Protein AF-A0A3S3EJS7-F1 (afdb_monomer_lite)

Foldseek 3Di:
DDPLLVQLVVCVVVLNLVSSCVSQVPPDQLSSLQSPLSSCVSVVNLVSSLVSLVSSLVRDDPVPVVSNVVSVVVNVVSCVVVVNPD

Structure (mmCIF, N/CA/C/O backbone):
data_AF-A0A3S3EJS7-F1
#
_entry.id   AF-A0A3S3EJS7-F1
#
loop_
_atom_site.group_PDB
_atom_site.id
_atom_site.type_symbol
_atom_site.label_atom_id
_atom_site.label_alt_id
_atom_site.label_comp_id
_atom_site.label_asym_id
_atom_site.label_entity_id
_atom_site.label_seq_id
_atom_site.pdbx_PDB_ins_code
_atom_site.Cartn_x
_atom_site.Cartn_y
_atom_site.Cartn_z
_atom_site.occupancy
_atom_site.B_iso_or_equiv
_atom_site.auth_seq_id
_atom_site.auth_comp_id
_atom_site.auth_asym_id
_atom_site.auth_atom_id
_atom_site.pdbx_PDB_model_num
ATOM 1 N N . MET A 1 1 ? 13.059 3.233 -16.520 1.00 61.97 1 MET A N 1
ATOM 2 C CA . MET A 1 1 ? 11.908 3.343 -15.596 1.00 61.97 1 MET A CA 1
ATOM 3 C C . MET A 1 1 ? 11.293 1.960 -15.452 1.00 61.97 1 MET A C 1
ATOM 5 O O . MET A 1 1 ? 11.126 1.308 -16.475 1.00 61.97 1 MET A O 1
ATOM 9 N N . ASP A 1 2 ? 11.037 1.481 -14.232 1.00 86.44 2 ASP A N 1
ATOM 10 C CA . ASP A 1 2 ? 10.541 0.113 -14.015 1.00 86.44 2 ASP A CA 1
ATOM 11 C C . ASP A 1 2 ? 9.091 -0.023 -14.519 1.00 86.44 2 ASP A C 1
ATOM 13 O O . ASP A 1 2 ? 8.156 0.579 -13.984 1.00 86.44 2 ASP A O 1
ATOM 17 N N . SER A 1 3 ? 8.916 -0.779 -15.604 1.00 91.62 3 SER A N 1
ATOM 18 C CA . SER A 1 3 ? 7.638 -0.923 -16.304 1.00 91.62 3 SER A CA 1
ATOM 19 C C . SER A 1 3 ? 6.576 -1.623 -15.455 1.00 91.62 3 SER A C 1
ATOM 21 O O . SER A 1 3 ? 5.392 -1.293 -15.578 1.00 91.62 3 SER A O 1
ATOM 23 N N . LEU A 1 4 ? 6.982 -2.535 -14.564 1.00 94.81 4 LEU A N 1
ATOM 24 C CA . LEU A 1 4 ? 6.073 -3.275 -13.691 1.00 94.81 4 LEU A CA 1
ATOM 25 C C . LEU A 1 4 ? 5.526 -2.384 -12.579 1.00 94.81 4 LEU A C 1
ATOM 27 O O . LEU A 1 4 ? 4.322 -2.416 -12.323 1.00 94.81 4 LEU A O 1
ATOM 31 N N . ILE A 1 5 ? 6.374 -1.543 -11.980 1.00 95.94 5 ILE A N 1
ATOM 32 C CA . ILE A 1 5 ? 5.963 -0.559 -10.966 1.00 95.94 5 ILE A CA 1
ATOM 33 C C . ILE A 1 5 ? 4.940 0.417 -11.553 1.00 95.94 5 ILE A C 1
ATOM 35 O O . ILE A 1 5 ? 3.868 0.619 -10.982 1.00 95.94 5 ILE A O 1
ATOM 39 N N . ASN A 1 6 ? 5.213 0.955 -12.743 1.00 96.75 6 ASN A N 1
ATOM 40 C CA . ASN A 1 6 ? 4.283 1.856 -13.423 1.00 96.75 6 ASN A CA 1
ATOM 41 C C . ASN A 1 6 ? 2.947 1.179 -13.762 1.00 96.75 6 ASN A C 1
ATOM 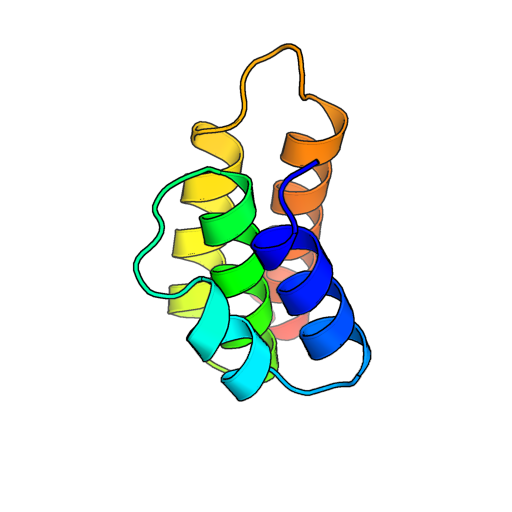43 O O . ASN A 1 6 ? 1.885 1.782 -13.612 1.00 96.75 6 ASN A O 1
ATOM 47 N N . ALA A 1 7 ? 2.986 -0.069 -14.235 1.00 97.62 7 ALA A N 1
ATOM 48 C CA . ALA A 1 7 ? 1.777 -0.821 -14.554 1.00 97.62 7 ALA A CA 1
ATOM 49 C C . ALA A 1 7 ? 0.951 -1.149 -13.301 1.00 97.62 7 ALA A C 1
ATOM 51 O O . ALA A 1 7 ? -0.274 -1.069 -13.348 1.00 97.62 7 ALA A O 1
ATOM 52 N N . ALA A 1 8 ? 1.603 -1.472 -12.182 1.00 97.88 8 ALA A N 1
ATOM 53 C CA . ALA A 1 8 ? 0.933 -1.693 -10.906 1.00 97.88 8 ALA A CA 1
ATOM 54 C C . ALA A 1 8 ? 0.298 -0.406 -10.359 1.00 97.88 8 ALA A C 1
ATOM 56 O O . ALA A 1 8 ? -0.852 -0.440 -9.935 1.00 97.88 8 ALA A O 1
ATOM 57 N N . GLY A 1 9 ? 0.988 0.737 -10.451 1.00 97.19 9 GLY A N 1
ATOM 58 C CA . GLY A 1 9 ? 0.416 2.036 -10.079 1.00 97.19 9 GLY A CA 1
ATOM 59 C C . GLY A 1 9 ? -0.841 2.383 -10.884 1.00 97.19 9 GLY A C 1
ATOM 60 O O . GLY A 1 9 ? -1.845 2.797 -10.311 1.00 97.19 9 GLY A O 1
ATOM 61 N N . ARG A 1 10 ? -0.829 2.139 -12.202 1.00 98.12 10 ARG A N 1
ATOM 62 C CA . ARG A 1 10 ? -2.025 2.316 -13.045 1.00 98.12 10 ARG A CA 1
ATOM 63 C C . ARG A 1 10 ? -3.162 1.366 -12.673 1.00 98.12 10 ARG A C 1
ATOM 65 O O . ARG A 1 10 ? -4.308 1.795 -12.669 1.00 98.12 10 ARG A O 1
ATOM 72 N N . ALA A 1 11 ? -2.856 0.108 -12.353 1.00 98.38 11 ALA A N 1
ATOM 73 C CA . ALA A 1 11 ? -3.867 -0.850 -11.907 1.00 98.38 11 ALA A CA 1
ATOM 74 C C . ALA A 1 11 ? -4.551 -0.376 -10.612 1.00 98.38 11 ALA A C 1
ATOM 76 O O . ALA A 1 11 ? -5.774 -0.337 -10.555 1.00 98.38 11 ALA A O 1
ATOM 77 N N . LEU A 1 12 ? -3.785 0.102 -9.623 1.00 97.94 12 LEU A N 1
ATOM 78 C CA . LEU A 1 12 ? -4.351 0.663 -8.387 1.00 97.94 12 LEU A CA 1
ATOM 79 C C . LEU A 1 12 ? -5.220 1.896 -8.630 1.00 97.94 12 LEU A C 1
ATOM 81 O O . LEU A 1 12 ? -6.272 2.022 -8.009 1.00 97.94 12 LEU A O 1
ATOM 85 N N . ALA A 1 13 ? -4.801 2.788 -9.530 1.00 97.62 13 ALA A N 1
ATOM 86 C CA . ALA A 1 13 ? -5.583 3.969 -9.895 1.00 97.62 13 ALA A CA 1
ATOM 87 C C . ALA A 1 13 ? -6.917 3.607 -10.574 1.00 97.62 13 ALA A C 1
ATOM 89 O O . ALA A 1 13 ? -7.885 4.349 -10.454 1.00 97.62 13 ALA A O 1
ATOM 90 N N . ALA A 1 14 ? -6.976 2.459 -11.254 1.00 97.88 14 ALA A N 1
ATOM 91 C CA . ALA A 1 14 ? -8.192 1.916 -11.854 1.00 97.88 14 ALA A CA 1
ATOM 92 C C . ALA A 1 14 ? -9.034 1.062 -10.882 1.00 97.88 14 ALA A C 1
ATOM 94 O O . ALA A 1 14 ? -10.045 0.503 -11.298 1.00 97.88 14 ALA A O 1
ATOM 95 N N . GLY A 1 15 ? -8.625 0.931 -9.613 1.00 97.31 15 GLY A N 1
ATOM 96 C CA . GLY A 1 15 ? -9.309 0.084 -8.633 1.00 97.31 15 GLY A CA 1
ATOM 97 C C . GLY A 1 15 ? -9.065 -1.419 -8.818 1.00 97.31 15 GLY A C 1
ATOM 98 O O . GLY A 1 15 ? -9.885 -2.220 -8.381 1.00 97.31 15 GLY A O 1
ATOM 99 N N . ASP A 1 16 ? -7.954 -1.811 -9.452 1.00 98.19 16 ASP A N 1
ATOM 100 C CA . ASP A 1 16 ? -7.527 -3.206 -9.644 1.00 98.19 16 ASP A CA 1
ATOM 101 C C . ASP A 1 16 ? -6.344 -3.575 -8.713 1.00 98.19 16 ASP A C 1
ATOM 103 O O . ASP A 1 16 ? -5.183 -3.661 -9.149 1.00 98.19 16 ASP A O 1
ATOM 107 N N . PRO A 1 17 ? -6.594 -3.802 -7.406 1.00 97.94 17 PRO A N 1
ATOM 108 C CA . PRO A 1 17 ? -5.548 -4.171 -6.455 1.00 97.94 17 PRO A CA 1
ATOM 109 C C . PRO A 1 17 ? -4.969 -5.564 -6.725 1.00 97.94 17 PRO A C 1
ATOM 111 O O . PRO A 1 17 ? -3.777 -5.783 -6.503 1.00 97.94 17 PRO A O 1
ATOM 114 N N . LEU A 1 18 ? -5.757 -6.507 -7.252 1.00 98.12 18 LEU A N 1
ATOM 115 C CA . LEU A 1 18 ? -5.273 -7.856 -7.564 1.00 98.12 18 LEU A CA 1
ATOM 116 C C . LEU A 1 18 ? -4.322 -7.847 -8.763 1.00 98.12 18 LEU A C 1
ATOM 118 O O . LEU A 1 18 ? -3.265 -8.484 -8.722 1.00 98.12 18 LEU A O 1
ATOM 122 N N . GLY A 1 19 ? -4.635 -7.082 -9.808 1.00 98.00 19 GLY A N 1
ATOM 123 C CA . GLY A 1 19 ? -3.732 -6.884 -10.931 1.00 98.00 19 GLY A CA 1
ATOM 124 C C . GLY A 1 19 ? -2.470 -6.129 -10.532 1.00 98.00 19 GLY A C 1
ATOM 125 O O . GLY A 1 19 ? -1.391 -6.444 -11.045 1.00 98.00 19 GLY A O 1
ATOM 126 N N . ALA A 1 20 ? -2.544 -5.174 -9.603 1.00 98.31 20 ALA A N 1
ATOM 127 C CA . ALA A 1 20 ? -1.346 -4.566 -9.033 1.00 98.31 20 ALA A CA 1
ATOM 128 C C . ALA A 1 20 ? -0.480 -5.619 -8.320 1.00 98.31 20 ALA A C 1
ATOM 130 O O . ALA A 1 20 ? 0.697 -5.778 -8.652 1.00 98.31 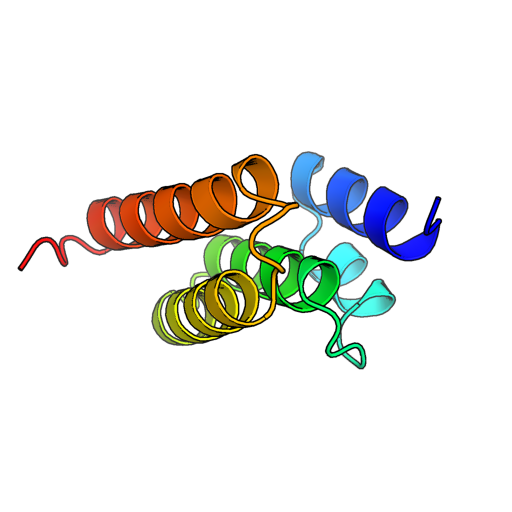20 ALA A O 1
ATOM 131 N N . LEU A 1 21 ? -1.069 -6.414 -7.420 1.00 97.88 21 LEU A N 1
ATOM 132 C CA . LEU A 1 21 ? -0.364 -7.462 -6.676 1.00 97.88 21 LEU A CA 1
ATOM 133 C C . LEU A 1 21 ? 0.261 -8.518 -7.591 1.00 97.88 21 LEU A C 1
ATOM 135 O O . LEU A 1 21 ? 1.414 -8.884 -7.374 1.00 97.88 21 LEU A O 1
ATOM 139 N N . LYS A 1 22 ? -0.417 -8.936 -8.666 1.00 97.75 22 LYS A N 1
ATOM 140 C CA . LYS A 1 22 ? 0.142 -9.875 -9.657 1.00 97.75 22 LYS A CA 1
ATOM 141 C C . LYS A 1 22 ? 1.480 -9.401 -10.241 1.00 97.75 22 LYS A C 1
ATOM 143 O O . LYS A 1 22 ? 2.299 -10.222 -10.641 1.00 97.75 22 LYS A O 1
ATOM 148 N N . ARG A 1 23 ? 1.715 -8.086 -10.287 1.00 96.81 23 ARG A N 1
ATOM 149 C CA . ARG A 1 23 ? 2.933 -7.480 -10.846 1.00 96.81 23 ARG A CA 1
ATOM 150 C C . ARG A 1 23 ? 4.038 -7.272 -9.810 1.00 96.81 23 ARG A C 1
ATOM 152 O O . ARG A 1 23 ? 5.208 -7.307 -10.180 1.00 96.81 23 ARG A O 1
ATOM 159 N N . VAL A 1 24 ? 3.693 -7.039 -8.538 1.00 97.31 24 VAL A N 1
ATOM 160 C CA . VAL A 1 24 ? 4.667 -6.609 -7.512 1.00 97.31 24 VAL A CA 1
ATOM 161 C C . VAL A 1 24 ? 4.762 -7.506 -6.273 1.00 97.31 24 VAL A C 1
ATOM 163 O O . VAL A 1 24 ? 5.640 -7.277 -5.449 1.00 97.31 24 VAL A O 1
ATOM 166 N N . ALA A 1 25 ? 3.925 -8.537 -6.113 1.00 94.88 25 ALA A N 1
ATOM 167 C CA . ALA A 1 25 ? 3.821 -9.311 -4.865 1.00 94.88 25 ALA A CA 1
ATOM 168 C C . ALA A 1 25 ? 5.131 -9.966 -4.389 1.00 94.88 25 ALA A C 1
ATOM 170 O O . ALA A 1 25 ? 5.340 -10.081 -3.183 1.00 94.88 25 ALA A O 1
ATOM 171 N N . LEU A 1 26 ? 6.007 -10.371 -5.313 1.00 94.44 26 LEU A N 1
ATOM 172 C CA . LEU A 1 26 ? 7.284 -11.033 -5.005 1.00 94.44 26 LEU A CA 1
ATOM 173 C C . LEU A 1 26 ? 8.460 -10.057 -4.864 1.00 94.44 26 LEU A C 1
ATOM 175 O O . LEU A 1 26 ? 9.586 -10.472 -4.602 1.00 94.44 26 LEU A O 1
ATOM 179 N N . ARG A 1 27 ? 8.215 -8.759 -5.052 1.00 95.50 27 ARG A N 1
ATOM 180 C CA . ARG A 1 27 ? 9.250 -7.730 -5.028 1.00 95.50 27 ARG A CA 1
ATOM 181 C C . ARG A 1 27 ? 9.360 -7.089 -3.647 1.00 95.50 27 ARG A C 1
ATOM 183 O O . ARG A 1 27 ? 8.365 -6.944 -2.932 1.00 95.50 27 ARG A O 1
ATOM 190 N N . GLN A 1 28 ? 10.589 -6.707 -3.309 1.00 94.12 28 GLN A N 1
ATOM 191 C CA . GLN A 1 28 ? 10.967 -6.130 -2.014 1.00 94.12 28 GLN A CA 1
ATOM 192 C C . GLN A 1 28 ? 11.628 -4.751 -2.143 1.00 94.12 28 GLN A C 1
ATOM 194 O O . GLN A 1 28 ? 12.092 -4.199 -1.151 1.00 94.12 28 GLN A O 1
ATOM 199 N N . ASP A 1 29 ? 11.690 -4.185 -3.351 1.00 95.00 29 ASP A N 1
ATOM 200 C CA . ASP A 1 29 ? 12.136 -2.805 -3.517 1.00 95.00 29 ASP A CA 1
ATOM 201 C C . ASP A 1 29 ? 11.129 -1.820 -2.884 1.00 95.00 29 ASP A C 1
ATOM 203 O O . ASP A 1 29 ? 9.940 -2.144 -2.758 1.00 95.00 29 ASP A O 1
ATOM 207 N N . PRO A 1 30 ? 11.573 -0.612 -2.491 1.00 96.44 30 PRO A N 1
ATOM 208 C CA . PRO A 1 30 ? 10.735 0.329 -1.747 1.00 96.44 30 PRO A CA 1
ATOM 209 C C . PRO A 1 30 ? 9.424 0.681 -2.466 1.00 96.44 30 PRO A C 1
ATOM 211 O O . PRO A 1 30 ? 8.365 0.747 -1.840 1.00 96.44 30 PRO A O 1
ATOM 214 N N . ALA A 1 31 ? 9.463 0.855 -3.792 1.00 96.56 31 ALA A N 1
ATOM 215 C CA . ALA A 1 31 ? 8.284 1.191 -4.583 1.00 96.56 31 ALA A CA 1
ATOM 216 C C . ALA A 1 31 ? 7.289 0.022 -4.656 1.00 96.56 31 ALA A C 1
ATOM 218 O O . ALA A 1 31 ? 6.086 0.229 -4.492 1.00 96.56 31 ALA A O 1
ATOM 219 N N . ALA A 1 32 ? 7.772 -1.209 -4.845 1.00 97.50 32 ALA A N 1
ATOM 220 C CA . ALA A 1 32 ? 6.926 -2.398 -4.803 1.00 97.50 32 ALA A CA 1
ATOM 221 C C . ALA A 1 32 ? 6.258 -2.587 -3.434 1.00 97.50 32 ALA A C 1
ATOM 223 O O . ALA A 1 32 ? 5.064 -2.890 -3.377 1.00 97.50 32 ALA A O 1
ATOM 224 N N . LEU A 1 33 ? 6.994 -2.375 -2.338 1.00 97.94 33 LEU A N 1
ATOM 225 C CA . LEU A 1 33 ? 6.440 -2.428 -0.982 1.00 97.94 33 LEU A CA 1
ATOM 226 C C . LEU A 1 33 ? 5.325 -1.393 -0.788 1.00 97.94 33 LEU A C 1
ATOM 228 O O . LEU A 1 33 ? 4.257 -1.743 -0.283 1.00 97.94 33 LEU A O 1
ATOM 232 N N . ALA A 1 34 ? 5.531 -0.157 -1.253 1.00 98.00 34 ALA A N 1
ATOM 233 C CA . ALA A 1 34 ? 4.523 0.898 -1.168 1.00 98.00 34 ALA A CA 1
ATOM 234 C C . ALA A 1 34 ? 3.241 0.534 -1.936 1.00 98.00 34 ALA A C 1
ATOM 236 O O . ALA A 1 34 ? 2.143 0.606 -1.386 1.00 98.00 34 ALA A O 1
ATOM 237 N N . LEU A 1 35 ? 3.374 0.067 -3.183 1.00 97.88 35 LEU A N 1
ATOM 238 C CA . LEU A 1 35 ? 2.232 -0.330 -4.013 1.00 97.88 35 LEU A CA 1
ATOM 239 C C . LEU A 1 35 ? 1.478 -1.536 -3.436 1.00 97.88 35 LEU A C 1
ATOM 241 O O . LEU A 1 35 ? 0.251 -1.567 -3.482 1.00 97.88 35 LEU A O 1
ATOM 245 N N . ARG A 1 36 ? 2.183 -2.511 -2.846 1.00 98.12 36 ARG A N 1
ATOM 246 C CA . ARG A 1 36 ? 1.540 -3.620 -2.120 1.00 98.12 36 ARG A CA 1
ATOM 247 C C . ARG A 1 36 ? 0.769 -3.116 -0.904 1.00 98.12 36 ARG A C 1
ATOM 249 O O . ARG A 1 36 ? -0.324 -3.610 -0.654 1.00 98.12 36 ARG A O 1
ATOM 256 N N . GLY A 1 37 ? 1.316 -2.149 -0.166 1.00 98.00 37 GLY A N 1
ATOM 257 C CA . GLY A 1 37 ? 0.633 -1.524 0.966 1.00 98.00 37 GLY A CA 1
ATOM 258 C C . GLY A 1 37 ? -0.680 -0.859 0.550 1.00 98.00 37 GLY A C 1
ATOM 259 O O . GLY A 1 37 ? -1.721 -1.155 1.129 1.00 98.00 37 GLY A O 1
ATOM 260 N N . ILE A 1 38 ? -0.654 -0.056 -0.516 1.00 97.94 38 ILE A N 1
ATOM 261 C CA . ILE A 1 38 ? -1.855 0.588 -1.075 1.00 97.94 38 ILE A CA 1
ATOM 262 C C . ILE A 1 38 ? -2.874 -0.459 -1.548 1.00 97.94 38 ILE A C 1
ATOM 264 O O . ILE A 1 38 ? -4.060 -0.332 -1.257 1.00 97.94 38 ILE A O 1
ATOM 268 N N . ALA A 1 39 ? -2.427 -1.526 -2.221 1.00 98.31 39 ALA A N 1
ATOM 269 C CA . ALA A 1 39 ? -3.310 -2.614 -2.643 1.00 98.31 39 ALA A CA 1
ATOM 270 C C . ALA A 1 39 ? -4.021 -3.281 -1.453 1.00 98.31 39 ALA A C 1
ATOM 272 O O . ALA A 1 39 ? -5.221 -3.532 -1.512 1.00 98.31 39 ALA A O 1
ATOM 273 N N . MET A 1 40 ? -3.295 -3.549 -0.360 1.00 98.06 40 MET A N 1
ATOM 274 C CA . MET A 1 40 ? -3.872 -4.133 0.858 1.00 98.06 40 MET A CA 1
ATOM 275 C C . MET A 1 40 ? -4.867 -3.177 1.523 1.00 98.06 40 MET A C 1
ATOM 277 O O . MET A 1 40 ? -5.919 -3.626 1.968 1.00 98.06 40 MET A O 1
ATOM 281 N N . ALA A 1 41 ? -4.588 -1.868 1.520 1.00 97.56 41 ALA A N 1
ATOM 282 C CA . ALA A 1 41 ? -5.520 -0.861 2.023 1.00 97.56 41 ALA A CA 1
ATOM 283 C C . ALA A 1 41 ? -6.822 -0.824 1.205 1.00 97.56 41 ALA A C 1
ATOM 285 O O . ALA A 1 41 ? -7.900 -0.800 1.791 1.00 97.56 41 ALA A O 1
ATOM 286 N N . GLN A 1 42 ? -6.741 -0.896 -0.130 1.00 96.88 42 GLN A N 1
ATOM 287 C CA . GLN A 1 42 ? -7.925 -0.987 -1.001 1.00 96.88 42 GLN A CA 1
ATOM 288 C C . GLN A 1 42 ? -8.744 -2.267 -0.758 1.00 96.88 42 GLN A C 1
ATOM 290 O O . GLN A 1 42 ? -9.959 -2.257 -0.923 1.00 96.88 42 GLN A O 1
ATOM 295 N N . LEU A 1 43 ? -8.090 -3.358 -0.349 1.00 96.94 43 LEU A N 1
ATOM 296 C CA . LEU A 1 43 ? -8.734 -4.626 0.012 1.00 96.94 43 LEU A CA 1
ATOM 297 C C . LEU A 1 43 ? -9.236 -4.669 1.470 1.00 96.94 43 LEU A C 1
ATOM 299 O O . LEU A 1 43 ? -9.822 -5.670 1.875 1.00 96.94 43 LEU A O 1
ATOM 303 N N . GLY A 1 44 ? -9.012 -3.612 2.259 1.00 96.31 44 GLY A N 1
ATOM 304 C CA . GLY A 1 44 ? -9.449 -3.507 3.655 1.00 96.31 44 GLY A CA 1
ATOM 305 C C . GLY A 1 44 ? -8.499 -4.116 4.695 1.00 96.31 44 GLY A C 1
ATOM 306 O O . GLY A 1 44 ? -8.791 -4.061 5.888 1.00 96.31 44 GLY A O 1
ATOM 307 N N . ASP A 1 45 ? -7.343 -4.652 4.293 1.00 97.25 45 ASP A N 1
ATOM 308 C CA . ASP A 1 45 ? -6.317 -5.148 5.223 1.00 97.25 45 ASP A CA 1
ATOM 309 C C . ASP A 1 45 ? -5.390 -4.001 5.663 1.00 97.25 45 ASP A C 1
ATOM 311 O O . ASP A 1 45 ? -4.248 -3.845 5.210 1.00 97.25 45 ASP A O 1
ATOM 315 N N . PHE A 1 46 ? -5.914 -3.154 6.552 1.00 96.44 46 PHE A N 1
ATOM 316 C CA . PHE A 1 46 ? -5.225 -1.955 7.032 1.00 96.44 46 PHE A CA 1
ATOM 317 C C . PHE A 1 46 ? -3.971 -2.264 7.861 1.00 96.44 46 PHE A C 1
ATOM 319 O O . PHE A 1 46 ? -2.972 -1.550 7.753 1.00 96.44 46 PHE A O 1
ATOM 326 N N . ALA A 1 47 ? -3.979 -3.339 8.654 1.00 95.88 47 ALA A N 1
ATOM 327 C CA . ALA A 1 47 ? -2.841 -3.720 9.493 1.00 95.88 47 ALA A CA 1
ATOM 328 C C . ALA A 1 47 ? -1.615 -4.089 8.642 1.00 95.88 47 ALA A C 1
ATOM 330 O O . ALA A 1 47 ? -0.494 -3.609 8.866 1.00 95.88 47 ALA A O 1
ATOM 331 N N . LYS A 1 48 ? -1.835 -4.905 7.607 1.00 96.94 48 LYS A N 1
ATOM 332 C CA . LYS A 1 48 ? -0.782 -5.280 6.665 1.00 96.94 48 LYS A CA 1
ATOM 333 C C . LYS A 1 48 ? -0.351 -4.103 5.800 1.00 96.94 48 LYS A C 1
ATOM 335 O O . LYS A 1 48 ? 0.847 -3.939 5.561 1.00 96.94 48 LYS A O 1
ATOM 340 N N . ALA A 1 49 ? -1.296 -3.265 5.374 1.00 97.75 49 ALA A N 1
ATOM 341 C CA . ALA A 1 49 ? -1.004 -2.057 4.612 1.00 97.75 49 ALA A CA 1
ATOM 342 C C . ALA A 1 49 ? -0.050 -1.112 5.360 1.00 97.75 49 ALA A C 1
ATOM 344 O O . ALA A 1 49 ? 0.988 -0.746 4.801 1.00 97.75 49 ALA A O 1
ATOM 345 N N . LYS A 1 50 ? -0.326 -0.798 6.638 1.00 96.62 50 LYS A N 1
ATOM 346 C CA . LYS A 1 50 ? 0.557 0.038 7.476 1.00 96.62 50 LYS A CA 1
ATOM 347 C C . LYS A 1 50 ? 1.971 -0.538 7.561 1.00 96.62 50 LYS A C 1
ATOM 349 O O . LYS A 1 50 ? 2.952 0.171 7.349 1.00 96.62 50 LYS A O 1
ATOM 354 N N . THR A 1 51 ? 2.090 -1.844 7.802 1.00 97.19 51 THR A N 1
ATOM 355 C CA . THR A 1 51 ? 3.396 -2.514 7.929 1.00 97.19 51 THR A CA 1
ATOM 356 C C . THR A 1 51 ? 4.218 -2.422 6.638 1.00 97.19 51 THR A C 1
ATOM 358 O O . THR A 1 51 ? 5.425 -2.155 6.678 1.00 97.19 51 THR A O 1
ATOM 361 N N . LEU A 1 52 ? 3.575 -2.606 5.482 1.00 97.88 52 LEU A N 1
ATOM 362 C CA . LEU A 1 52 ? 4.222 -2.492 4.174 1.00 97.88 52 LEU A CA 1
ATOM 363 C C . LEU A 1 52 ? 4.647 -1.051 3.865 1.00 97.88 52 LEU A C 1
ATOM 365 O O . LEU A 1 52 ? 5.783 -0.839 3.445 1.00 97.88 52 LEU A O 1
ATOM 369 N N . LEU A 1 53 ? 3.786 -0.063 4.126 1.00 97.69 53 LEU A N 1
ATOM 370 C CA . LEU A 1 53 ? 4.089 1.356 3.895 1.00 97.69 53 LEU A CA 1
ATOM 371 C C . LEU A 1 53 ? 5.223 1.859 4.794 1.00 97.69 53 LEU A C 1
ATOM 373 O O . LEU A 1 53 ? 6.135 2.533 4.314 1.00 97.69 53 LEU A O 1
ATOM 377 N N . LYS A 1 54 ? 5.239 1.451 6.066 1.00 96.94 54 LYS A N 1
ATOM 378 C CA . LYS A 1 54 ? 6.334 1.745 6.998 1.00 96.94 54 LYS A CA 1
ATOM 379 C C . LYS A 1 54 ? 7.657 1.133 6.540 1.00 96.94 54 LYS A C 1
ATOM 381 O O . LYS A 1 54 ? 8.707 1.770 6.630 1.00 96.94 54 LYS A O 1
ATOM 386 N N . SER A 1 55 ? 7.613 -0.095 6.025 1.00 97.50 55 SER A N 1
ATOM 387 C CA . SER A 1 55 ? 8.792 -0.769 5.469 1.00 97.50 55 SER A CA 1
ATOM 388 C C . SER A 1 55 ? 9.293 -0.065 4.206 1.00 97.50 55 SER A C 1
ATOM 390 O O . SER A 1 55 ? 10.491 0.175 4.080 1.00 97.50 55 SER A O 1
ATOM 392 N N . ALA A 1 56 ? 8.385 0.352 3.318 1.00 97.75 56 ALA A N 1
ATOM 393 C CA . ALA A 1 56 ? 8.714 1.132 2.129 1.00 97.75 56 ALA A CA 1
ATOM 394 C C . ALA A 1 56 ? 9.376 2.470 2.487 1.00 97.75 56 ALA A C 1
ATOM 396 O O . ALA A 1 56 ? 10.451 2.782 1.977 1.00 97.75 56 ALA A O 1
ATOM 397 N N . ALA A 1 57 ? 8.790 3.229 3.421 1.00 97.00 57 ALA A N 1
ATOM 398 C CA . ALA A 1 57 ? 9.328 4.509 3.878 1.00 97.00 57 ALA A CA 1
ATOM 399 C C . ALA A 1 57 ? 10.758 4.383 4.431 1.00 97.00 57 ALA A C 1
ATOM 401 O O . ALA A 1 57 ? 11.594 5.249 4.180 1.00 97.00 57 ALA A O 1
ATOM 402 N N . ARG A 1 58 ? 11.046 3.295 5.158 1.00 96.31 58 ARG A N 1
ATOM 403 C CA . ARG A 1 58 ? 12.387 2.990 5.686 1.00 96.31 58 ARG A CA 1
ATOM 404 C C . ARG A 1 58 ? 13.382 2.563 4.608 1.00 96.31 58 ARG A C 1
ATOM 406 O O . ARG A 1 58 ? 14.575 2.777 4.785 1.00 96.31 58 ARG A O 1
ATOM 413 N N . ALA A 1 59 ? 12.906 1.946 3.531 1.00 96.75 59 ALA A N 1
ATOM 414 C CA . ALA A 1 59 ? 13.752 1.419 2.467 1.00 96.75 59 ALA A CA 1
ATOM 415 C C . ALA A 1 59 ? 14.126 2.477 1.408 1.00 96.75 59 ALA A C 1
ATOM 417 O O . ALA A 1 59 ? 15.133 2.316 0.720 1.00 96.75 59 ALA A O 1
ATOM 418 N N . PHE A 1 60 ? 13.356 3.565 1.278 1.00 96.44 60 PHE A N 1
ATOM 419 C CA . PHE A 1 60 ? 13.719 4.698 0.418 1.00 96.44 60 PHE A CA 1
ATOM 420 C C . PHE A 1 60 ? 14.951 5.444 0.942 1.00 96.44 60 PHE A C 1
ATOM 422 O O . PHE A 1 60 ? 15.055 5.762 2.129 1.00 96.44 60 PHE A O 1
ATOM 429 N N . SER A 1 61 ? 15.865 5.798 0.035 1.00 94.12 61 SER A N 1
ATOM 430 C CA . SER A 1 61 ? 17.075 6.537 0.397 1.00 94.12 61 SER A CA 1
ATOM 431 C C . SER A 1 61 ? 16.769 7.992 0.803 1.00 94.12 61 SER A C 1
ATOM 433 O O . SER A 1 61 ? 15.722 8.546 0.445 1.00 94.12 61 SER A O 1
ATOM 435 N N . PRO A 1 62 ? 17.691 8.691 1.497 1.00 91.38 62 PRO A N 1
ATOM 436 C CA . PRO A 1 62 ? 17.518 10.108 1.832 1.00 91.38 62 PRO A CA 1
ATOM 437 C C . PRO A 1 62 ? 17.276 11.022 0.623 1.00 91.38 62 PRO A C 1
ATOM 439 O O . PRO A 1 62 ? 16.605 12.043 0.762 1.00 91.38 62 PRO A O 1
ATOM 442 N N . ARG A 1 63 ? 17.779 10.641 -0.560 1.00 94.88 63 ARG A N 1
ATOM 443 C CA . AR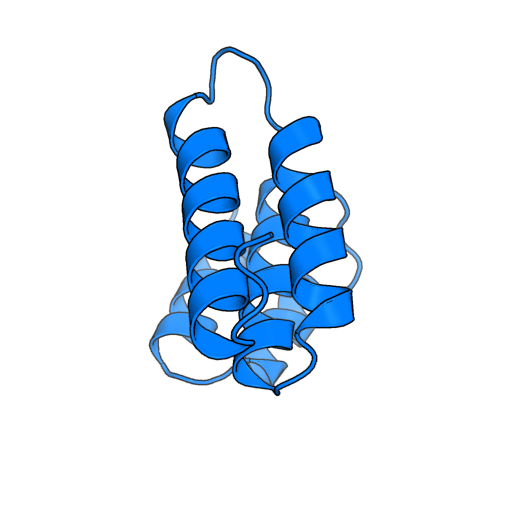G A 1 63 ? 17.613 11.384 -1.820 1.00 94.88 63 ARG A CA 1
ATOM 444 C C . ARG A 1 63 ? 16.208 11.246 -2.415 1.00 94.88 63 ARG A C 1
ATOM 446 O O . ARG A 1 63 ? 15.802 12.077 -3.217 1.00 94.88 63 ARG A O 1
ATOM 453 N N . GLU A 1 64 ? 15.442 10.245 -1.990 1.00 94.50 64 GLU A N 1
ATOM 454 C CA . GLU A 1 64 ? 14.078 9.965 -2.456 1.00 94.50 64 GLU A CA 1
ATOM 455 C C . GLU A 1 64 ? 13.026 10.518 -1.480 1.00 94.50 64 GLU A C 1
ATOM 457 O O . GLU A 1 6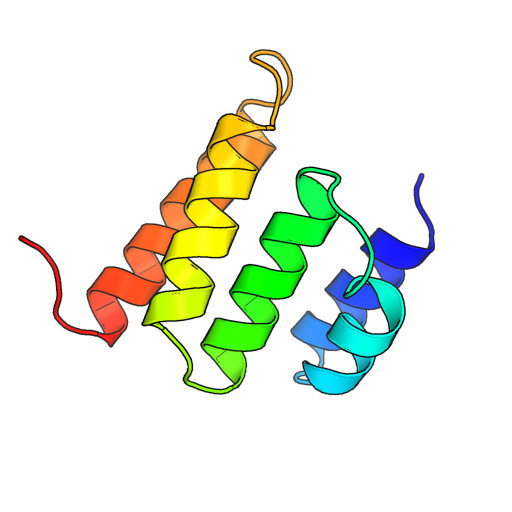4 ? 12.012 9.884 -1.183 1.00 94.50 64 GLU A O 1
ATOM 462 N N . ALA A 1 65 ? 13.266 11.726 -0.958 1.00 95.19 65 ALA A N 1
ATOM 463 C CA . ALA A 1 65 ? 12.467 12.326 0.110 1.00 95.19 65 ALA A CA 1
ATOM 464 C C . ALA A 1 65 ? 10.963 12.402 -0.214 1.00 95.19 65 ALA A C 1
ATOM 466 O O . ALA A 1 65 ? 10.135 12.127 0.652 1.00 95.19 65 ALA A O 1
ATOM 467 N N . VAL A 1 66 ? 10.602 12.706 -1.466 1.00 96.81 66 VAL A N 1
ATOM 468 C CA . VAL A 1 66 ? 9.198 12.786 -1.907 1.00 96.81 66 VAL A CA 1
ATOM 469 C C . VAL A 1 66 ? 8.519 11.414 -1.882 1.00 96.81 66 VAL A C 1
ATOM 471 O O . VAL A 1 66 ? 7.380 11.299 -1.434 1.00 96.81 66 VAL A O 1
ATOM 474 N N . ALA A 1 67 ? 9.203 10.360 -2.336 1.00 95.12 67 ALA A N 1
ATOM 475 C CA . ALA A 1 67 ? 8.654 9.004 -2.324 1.00 95.12 67 ALA A CA 1
ATOM 476 C C . ALA A 1 67 ? 8.465 8.496 -0.887 1.00 95.12 67 ALA A C 1
ATOM 478 O O . ALA A 1 67 ? 7.415 7.941 -0.554 1.00 95.12 67 ALA A O 1
ATOM 479 N N . ARG A 1 68 ? 9.436 8.787 -0.011 1.00 96.00 68 ARG A N 1
ATOM 480 C CA . ARG A 1 68 ? 9.329 8.509 1.424 1.00 96.00 68 ARG A CA 1
ATOM 481 C C . ARG A 1 68 ? 8.144 9.238 2.060 1.00 96.00 68 ARG A C 1
ATOM 483 O O . ARG A 1 68 ? 7.353 8.606 2.752 1.00 96.00 68 ARG A O 1
ATOM 490 N N . ALA A 1 69 ? 7.990 10.536 1.795 1.00 96.69 69 ALA A N 1
ATOM 491 C CA . ALA A 1 69 ? 6.890 11.337 2.334 1.00 96.69 69 ALA A CA 1
ATOM 492 C C . ALA A 1 69 ? 5.515 10.800 1.904 1.00 96.69 69 ALA A C 1
ATOM 494 O O . ALA A 1 69 ? 4.615 10.707 2.730 1.00 96.69 69 ALA A O 1
ATOM 495 N N . ARG A 1 70 ? 5.363 10.362 0.647 1.00 96.94 70 ARG A N 1
ATOM 496 C CA . ARG A 1 70 ? 4.116 9.740 0.167 1.00 96.94 70 ARG A CA 1
ATOM 497 C C . ARG A 1 70 ? 3.745 8.472 0.934 1.00 96.94 70 ARG A C 1
ATOM 499 O O . ARG A 1 70 ? 2.569 8.262 1.197 1.00 96.94 70 ARG A O 1
ATOM 506 N N . CYS A 1 71 ? 4.724 7.651 1.318 1.00 97.12 71 CYS A N 1
ATOM 507 C CA . CYS A 1 71 ? 4.457 6.464 2.136 1.00 97.12 71 CYS A CA 1
ATOM 508 C C . CYS A 1 71 ? 3.933 6.843 3.529 1.00 97.12 71 CYS A C 1
ATOM 510 O O . CYS A 1 71 ? 3.010 6.205 4.021 1.00 97.12 71 CYS A O 1
ATOM 512 N N . VAL A 1 72 ? 4.487 7.901 4.132 1.00 95.75 72 VAL A N 1
ATOM 513 C CA . VAL A 1 72 ? 4.033 8.423 5.433 1.00 95.75 72 VAL A CA 1
ATOM 514 C C . VAL A 1 72 ? 2.623 9.010 5.333 1.00 95.75 72 VAL A C 1
ATOM 516 O O . VAL A 1 72 ? 1.791 8.746 6.194 1.00 95.75 72 VAL A O 1
ATOM 519 N N . VAL A 1 73 ? 2.321 9.757 4.265 1.00 97.12 73 VAL A N 1
ATOM 520 C CA . VAL A 1 73 ? 0.964 10.273 4.018 1.00 97.12 73 VAL A CA 1
ATOM 521 C C . VAL A 1 73 ? -0.033 9.124 3.860 1.00 97.12 73 VAL A C 1
ATOM 523 O O . VAL A 1 73 ? -1.077 9.149 4.498 1.00 97.12 73 VAL A O 1
ATOM 526 N N . ALA A 1 74 ? 0.309 8.081 3.100 1.00 96.88 74 ALA A N 1
ATOM 527 C CA . ALA A 1 74 ? -0.552 6.907 2.955 1.00 96.88 74 ALA A CA 1
ATOM 528 C C . ALA A 1 74 ? -0.775 6.166 4.291 1.00 96.88 74 ALA A C 1
ATOM 530 O O . ALA A 1 74 ? -1.872 5.683 4.559 1.00 96.88 74 ALA A O 1
ATOM 531 N N . GLU A 1 75 ? 0.239 6.086 5.162 1.00 94.88 75 GLU A N 1
ATOM 532 C CA . GLU A 1 75 ? 0.076 5.541 6.519 1.00 94.88 75 GLU A CA 1
ATOM 533 C C . GLU A 1 75 ? -0.900 6.390 7.351 1.00 94.88 75 GLU A C 1
ATOM 535 O O . GLU A 1 75 ? -1.769 5.836 8.030 1.00 94.88 75 GLU A O 1
ATOM 540 N N . ALA A 1 76 ? -0.808 7.719 7.247 1.00 95.50 76 ALA A N 1
ATOM 541 C CA . ALA A 1 76 ? -1.716 8.649 7.914 1.00 95.50 76 ALA A CA 1
AT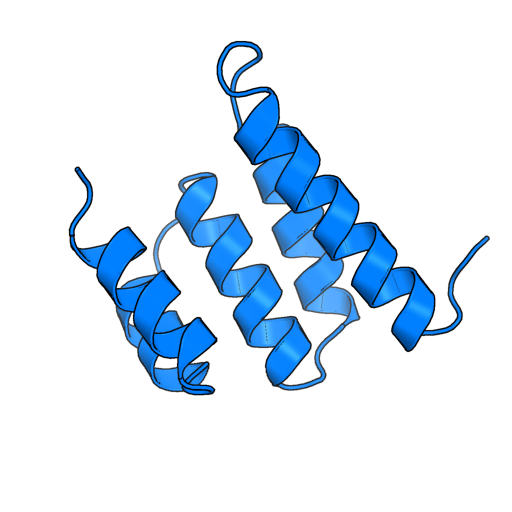OM 542 C C . ALA A 1 76 ? -3.157 8.565 7.374 1.00 95.50 76 ALA A C 1
ATOM 544 O O . ALA A 1 76 ? -4.105 8.613 8.154 1.00 95.50 76 ALA A O 1
ATOM 545 N N . GLU A 1 77 ? -3.343 8.377 6.065 1.00 95.44 77 GLU A N 1
ATOM 546 C CA . GLU A 1 77 ? -4.663 8.137 5.462 1.00 95.44 77 GLU A CA 1
ATOM 547 C C . GLU A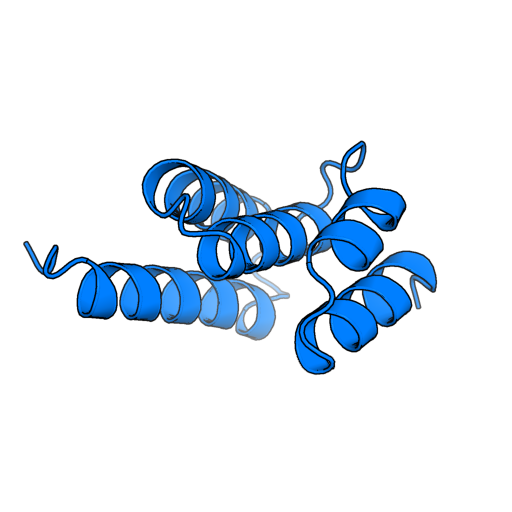 1 77 ? -5.308 6.864 6.020 1.00 95.44 77 GLU A C 1
ATOM 549 O O . GLU A 1 77 ? -6.487 6.867 6.381 1.00 95.44 77 GLU A O 1
ATOM 554 N N . ILE A 1 78 ? -4.530 5.785 6.160 1.00 95.19 78 ILE A N 1
ATOM 555 C CA . ILE A 1 78 ? -5.024 4.549 6.774 1.00 95.19 78 ILE A CA 1
ATOM 556 C C . ILE A 1 78 ? -5.370 4.784 8.242 1.00 95.19 78 ILE A C 1
ATOM 558 O O . ILE A 1 78 ? -6.429 4.347 8.677 1.00 95.19 78 ILE A O 1
ATOM 562 N N . ALA A 1 79 ? -4.510 5.472 8.998 1.00 94.31 79 ALA A N 1
ATOM 563 C CA . ALA A 1 79 ? -4.771 5.822 10.393 1.00 94.31 79 ALA A CA 1
ATOM 564 C C . ALA A 1 79 ? -6.077 6.616 10.556 1.00 94.31 79 ALA A C 1
ATOM 566 O O . ALA A 1 79 ? -6.864 6.333 11.460 1.00 94.31 79 ALA A O 1
ATOM 567 N N . LEU A 1 80 ? -6.353 7.546 9.641 1.00 94.69 80 LEU A N 1
ATOM 568 C CA . LEU A 1 80 ? -7.596 8.309 9.613 1.00 94.69 80 LEU A CA 1
ATOM 569 C C . LEU A 1 80 ? -8.815 7.414 9.349 1.00 94.69 80 LEU A C 1
ATOM 571 O O . LEU A 1 80 ? -9.778 7.453 10.116 1.00 94.69 80 LEU A O 1
ATOM 575 N N . VAL A 1 81 ? -8.770 6.575 8.307 1.00 94.25 81 VAL A N 1
ATOM 576 C CA . VAL A 1 81 ? -9.866 5.648 7.963 1.00 94.25 81 VAL A CA 1
ATOM 577 C C . VAL A 1 81 ? -10.108 4.622 9.072 1.00 94.25 81 VAL A C 1
ATOM 579 O O . VAL A 1 81 ? -11.257 4.300 9.375 1.00 94.25 81 VAL A O 1
ATOM 582 N N . SER A 1 82 ? -9.044 4.141 9.719 1.00 92.88 82 SER A N 1
ATOM 583 C CA . SER A 1 82 ? -9.126 3.171 10.812 1.00 92.88 82 SER A CA 1
ATOM 584 C C . SER A 1 82 ? -9.413 3.796 12.179 1.00 92.88 82 SER A C 1
ATOM 586 O O . SER A 1 82 ? -9.530 3.055 13.151 1.00 92.88 82 SER A O 1
ATOM 588 N N . ARG A 1 83 ? -9.519 5.131 12.276 1.00 92.38 83 ARG A N 1
ATOM 589 C CA . ARG A 1 83 ? -9.686 5.882 13.538 1.00 92.38 83 ARG A CA 1
ATOM 590 C C . ARG A 1 83 ? -8.588 5.594 14.575 1.00 92.38 83 ARG A C 1
ATOM 592 O O . ARG A 1 83 ? -8.851 5.564 15.772 1.00 92.38 83 ARG A O 1
ATOM 599 N N . ASP A 1 84 ? -7.364 5.394 14.102 1.00 89.62 84 ASP A N 1
ATOM 600 C CA . ASP A 1 84 ? -6.179 5.043 14.893 1.00 89.62 84 ASP A CA 1
ATOM 601 C C . ASP A 1 84 ? -5.174 6.203 14.864 1.00 89.62 84 ASP A C 1
ATOM 603 O O . ASP A 1 84 ? -4.147 6.133 14.194 1.00 89.62 84 ASP A O 1
ATOM 607 N N . LEU A 1 85 ? -5.544 7.317 15.503 1.00 82.94 85 LEU A N 1
ATOM 608 C CA . LEU A 1 85 ? -4.815 8.596 15.479 1.00 82.94 85 LEU A CA 1
ATOM 609 C C . LEU A 1 85 ? -3.947 8.832 16.736 1.00 82.94 85 LEU A C 1
ATOM 611 O O . LEU A 1 85 ? -3.586 9.977 17.006 1.00 82.94 85 LEU A O 1
ATOM 615 N N . GLY A 1 86 ? -3.691 7.779 17.522 1.00 69.38 86 GLY A N 1
ATOM 616 C CA . GLY A 1 86 ? -2.959 7.833 18.796 1.00 69.38 86 GLY A CA 1
ATOM 617 C C . GLY A 1 86 ? -1.459 8.054 18.660 1.00 69.38 86 GLY A C 1
ATOM 618 O O . GLY A 1 86 ? -0.865 7.553 17.678 1.00 69.38 86 GLY A O 1
#

Secondary structure (DSSP, 8-state):
--HHHHHHHHHHHTT-HHHHHHHHTT--SHHHHHHHHHHHHHTT-HHHHHHHHHHHHHHS-GGGHHHHHHHHHHHHHHHHHTT---

Sequence (86 aa):
MDSLINAAGRALAAGDPLGALKRVALRQDPAALALRGIAMAQLGDFAKAKTLLKSAARAFSPREAVARARCVVAEAEIALVSRDLG

Radius of gyration: 12.09 Å; chains: 1; bounding box: 28×24×35 Å

pLDDT: mean 95.42, std 5.24, range [61.97, 98.38]